Protein AF-A0A246E3H2-F1 (afdb_monomer_lite)

Foldseek 3Di:
DFLVVLCVVLVVVVWDWDQDPVRDIDIPPPVPDDPVNVVVCVVRVPRNSVCRVCPVVVVVVVVVVVVVVVPPDPDDPVVVCVVVPDDD

pLDDT: mean 72.37, std 16.44, range [45.62, 90.69]

Sequence (88 aa):
MGAPDLIQGLRRSGFTLSVLPSGDLAVTPASKLTADERAAIKASKHAIVQALHCPPADREAIEERAAIMEYDGGLSRIEAEALAGITP

Radius of gyration: 18.41 Å; chains: 1; bounding box: 35×31×52 Å

Structure (mmCIF, N/CA/C/O backbone):
data_AF-A0A246E3H2-F1
#
_entry.id   AF-A0A246E3H2-F1
#
loop_
_atom_site.group_PDB
_atom_site.id
_atom_site.type_symbol
_atom_site.label_atom_id
_atom_site.label_alt_id
_atom_site.label_comp_id
_atom_site.label_asym_id
_atom_site.label_entity_id
_atom_site.label_seq_id
_atom_site.pdbx_PDB_ins_code
_atom_site.Cartn_x
_atom_site.Cartn_y
_atom_site.Cartn_z
_atom_site.occupancy
_atom_site.B_iso_or_equiv
_atom_site.auth_seq_id
_atom_site.auth_comp_id
_atom_site.auth_asym_id
_atom_site.auth_atom_id
_atom_site.pdbx_PDB_model_num
ATOM 1 N N . MET A 1 1 ? 6.438 -12.970 6.701 1.00 58.22 1 MET A N 1
ATOM 2 C CA . MET A 1 1 ? 5.430 -12.177 5.967 1.00 58.22 1 MET A CA 1
ATOM 3 C C . MET A 1 1 ? 6.150 -11.053 5.261 1.00 58.22 1 MET A C 1
ATOM 5 O O . MET A 1 1 ? 6.859 -10.309 5.931 1.00 58.22 1 MET A O 1
ATOM 9 N N . GLY A 1 2 ? 6.049 -10.988 3.935 1.00 76.19 2 GLY A N 1
ATOM 10 C CA . GLY A 1 2 ? 6.655 -9.918 3.143 1.00 76.19 2 GLY A CA 1
ATOM 11 C C . GLY A 1 2 ? 5.724 -8.712 2.990 1.00 76.19 2 GLY A C 1
ATOM 12 O O . GLY A 1 2 ? 4.530 -8.787 3.275 1.00 76.19 2 GLY A O 1
ATOM 13 N N . ALA A 1 3 ? 6.259 -7.601 2.481 1.00 80.62 3 ALA A N 1
ATOM 14 C CA . ALA A 1 3 ? 5.462 -6.439 2.083 1.00 80.62 3 ALA A CA 1
ATOM 15 C C . ALA A 1 3 ? 4.276 -6.752 1.140 1.00 80.62 3 ALA A C 1
ATOM 17 O O . ALA A 1 3 ? 3.206 -6.190 1.382 1.00 80.62 3 ALA A O 1
ATOM 18 N N . PRO A 1 4 ? 4.383 -7.634 0.118 1.00 81.12 4 PRO A N 1
A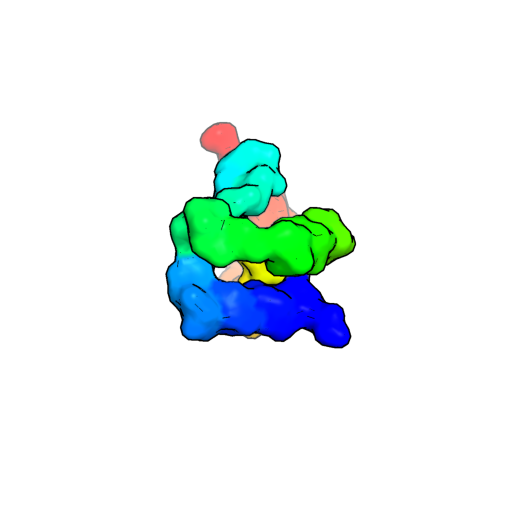TOM 19 C CA . PRO A 1 4 ? 3.236 -7.947 -0.741 1.00 81.12 4 PRO A CA 1
ATOM 20 C C . PRO A 1 4 ? 2.084 -8.622 0.015 1.00 81.12 4 PRO A C 1
ATOM 22 O O . PRO A 1 4 ? 0.928 -8.265 -0.213 1.00 81.12 4 PRO A O 1
ATOM 25 N N . ASP A 1 5 ? 2.382 -9.520 0.960 1.00 83.06 5 ASP A N 1
ATOM 26 C CA . ASP A 1 5 ? 1.361 -10.178 1.788 1.00 83.06 5 ASP A CA 1
ATOM 27 C C . ASP A 1 5 ? 0.611 -9.155 2.648 1.00 83.06 5 ASP A C 1
ATOM 29 O O . ASP A 1 5 ? -0.612 -9.197 2.768 1.00 83.06 5 ASP A O 1
ATOM 33 N N . LEU A 1 6 ? 1.344 -8.190 3.212 1.00 85.25 6 LEU A N 1
ATOM 34 C CA . LEU A 1 6 ? 0.782 -7.1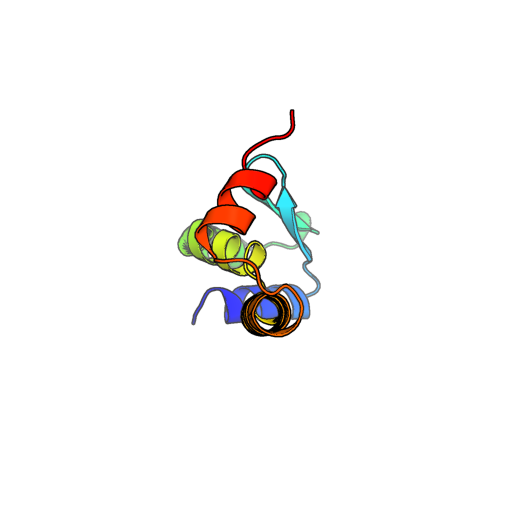20 4.032 1.00 85.25 6 LEU A CA 1
ATOM 35 C C . LEU A 1 6 ? -0.080 -6.157 3.201 1.00 85.25 6 LEU A C 1
ATOM 37 O O . LEU A 1 6 ? -1.170 -5.784 3.634 1.00 85.25 6 LEU A O 1
ATOM 41 N N . ILE A 1 7 ? 0.356 -5.800 1.987 1.00 87.25 7 ILE A N 1
ATOM 42 C CA . ILE A 1 7 ? -0.445 -4.995 1.050 1.00 87.25 7 ILE A CA 1
ATOM 43 C C . ILE A 1 7 ? -1.743 -5.729 0.696 1.00 87.25 7 ILE A C 1
ATOM 45 O O . ILE A 1 7 ? -2.816 -5.125 0.736 1.00 87.25 7 ILE A O 1
ATOM 49 N N . GLN A 1 8 ? -1.672 -7.022 0.365 1.00 86.88 8 GLN A N 1
ATOM 50 C CA . GLN A 1 8 ? -2.863 -7.816 0.052 1.00 86.88 8 GLN A CA 1
ATOM 51 C C . GLN A 1 8 ? -3.794 -7.954 1.258 1.00 86.88 8 GLN A C 1
ATOM 53 O O . GLN A 1 8 ? -5.005 -7.802 1.101 1.00 86.88 8 GLN A O 1
ATOM 58 N N . GLY A 1 9 ? -3.250 -8.189 2.454 1.00 87.94 9 GLY A N 1
ATOM 59 C CA . GLY A 1 9 ? -4.020 -8.260 3.695 1.00 87.94 9 GLY A CA 1
ATOM 60 C C . GLY A 1 9 ? -4.810 -6.978 3.946 1.00 87.94 9 GLY A C 1
ATOM 61 O O . GLY A 1 9 ? -6.025 -7.024 4.122 1.00 87.94 9 GLY A O 1
ATOM 62 N N . LEU A 1 10 ? -4.150 -5.822 3.847 1.00 88.50 10 LEU A N 1
ATOM 63 C CA . LEU A 1 10 ? -4.802 -4.522 4.004 1.00 88.50 10 LEU A CA 1
ATOM 64 C C . LEU A 1 10 ? -5.857 -4.270 2.912 1.00 88.50 10 LEU A C 1
ATOM 66 O O . LEU A 1 10 ? -6.960 -3.821 3.219 1.00 88.50 10 LEU A O 1
ATOM 70 N N . ARG A 1 11 ? -5.583 -4.626 1.651 1.00 89.75 11 ARG A N 1
ATOM 71 C CA . ARG A 1 11 ? -6.571 -4.517 0.560 1.00 89.75 11 ARG A CA 1
ATOM 72 C C . ARG A 1 11 ? -7.811 -5.372 0.800 1.00 89.75 11 ARG A C 1
ATOM 74 O O . ARG A 1 11 ? -8.924 -4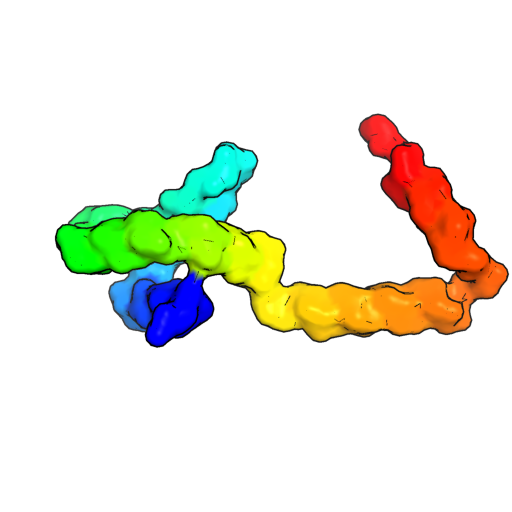.895 0.598 1.00 89.75 11 ARG A O 1
ATOM 81 N N . ARG A 1 12 ? -7.642 -6.605 1.286 1.00 88.81 12 ARG A N 1
ATOM 82 C CA . ARG A 1 12 ? -8.758 -7.501 1.647 1.00 88.81 12 ARG A CA 1
ATOM 83 C C . ARG A 1 12 ? -9.583 -6.966 2.814 1.00 88.81 12 ARG A C 1
ATOM 85 O O . ARG A 1 12 ? -10.794 -7.154 2.826 1.00 88.81 12 ARG A O 1
ATOM 92 N N . SER A 1 13 ? -8.947 -6.263 3.747 1.00 86.81 13 SER A N 1
ATOM 93 C CA . SER A 1 13 ? -9.620 -5.547 4.838 1.00 8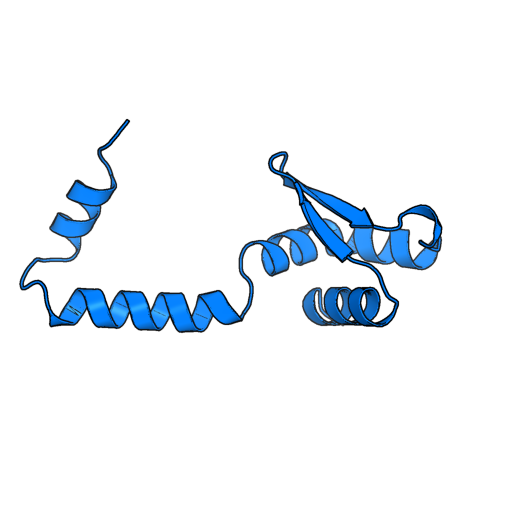6.81 13 SER A CA 1
ATOM 94 C C . SER A 1 13 ? -10.305 -4.245 4.388 1.00 86.81 13 SER A C 1
ATOM 96 O O . SER A 1 13 ? -10.936 -3.569 5.199 1.00 86.81 13 SER A O 1
ATOM 98 N N . GLY A 1 14 ? -10.218 -3.890 3.100 1.00 89.31 14 GLY A N 1
ATOM 99 C CA . GLY A 1 14 ? -10.869 -2.717 2.514 1.00 89.31 14 GLY A CA 1
ATOM 100 C C . GLY A 1 14 ? -10.023 -1.443 2.533 1.00 89.31 14 GLY A C 1
ATOM 101 O O . GLY A 1 14 ? -10.568 -0.354 2.355 1.00 89.31 14 GLY A O 1
ATOM 102 N N . PHE A 1 15 ? -8.709 -1.550 2.750 1.00 90.25 15 PHE A N 1
ATOM 103 C CA . PHE A 1 15 ? -7.793 -0.415 2.670 1.00 90.25 15 PHE A CA 1
ATOM 104 C C . PHE A 1 15 ? -7.198 -0.261 1.269 1.00 90.25 15 PHE A C 1
ATOM 106 O O . PHE A 1 15 ? -6.739 -1.210 0.638 1.00 90.25 15 PHE A O 1
ATOM 113 N N . THR A 1 16 ? -7.125 0.978 0.807 1.00 89.12 16 THR A N 1
ATOM 114 C CA . THR A 1 16 ? -6.387 1.371 -0.392 1.00 89.12 16 THR A CA 1
ATOM 115 C C . THR A 1 16 ? -5.026 1.904 0.023 1.00 89.12 16 THR A C 1
ATOM 117 O O . THR A 1 16 ? -4.950 2.780 0.885 1.00 89.12 16 THR A O 1
ATOM 120 N N . LEU A 1 17 ? -3.966 1.377 -0.589 1.00 89.50 17 LEU A N 1
ATOM 121 C CA . LEU A 1 17 ? -2.595 1.840 -0.404 1.00 89.50 17 LEU A CA 1
ATOM 122 C C . LEU A 1 17 ? -2.102 2.474 -1.698 1.00 89.50 17 LEU A C 1
ATOM 124 O O . LEU A 1 17 ? -2.151 1.827 -2.747 1.00 89.50 17 LEU A O 1
ATOM 128 N N . SER A 1 18 ? -1.588 3.694 -1.590 1.00 85.62 18 SER A N 1
ATOM 129 C CA . SER A 1 18 ? -1.060 4.474 -2.709 1.00 85.62 18 SER A CA 1
ATOM 130 C C . SER A 1 18 ? 0.238 5.147 -2.281 1.00 85.62 18 SER A C 1
ATOM 132 O O . SER A 1 18 ? 0.336 5.612 -1.146 1.00 85.62 18 SER A O 1
ATOM 134 N N . VAL A 1 19 ? 1.224 5.236 -3.171 1.00 86.94 19 VAL A N 1
ATOM 135 C CA . VAL A 1 19 ? 2.398 6.086 -2.933 1.00 86.94 19 VAL A CA 1
ATOM 136 C C . VAL A 1 19 ? 2.119 7.459 -3.535 1.00 86.94 19 VAL A C 1
ATOM 138 O O . VAL A 1 19 ? 1.710 7.569 -4.688 1.00 86.94 19 VAL A O 1
ATOM 141 N N . LEU A 1 20 ? 2.260 8.503 -2.724 1.00 83.12 20 LEU A N 1
ATOM 142 C CA . LEU A 1 20 ? 2.126 9.891 -3.142 1.00 83.12 20 LEU A CA 1
ATOM 143 C C . LEU A 1 20 ? 3.365 10.321 -3.941 1.00 83.12 20 LEU A C 1
ATOM 145 O O . LEU A 1 20 ? 4.447 9.779 -3.714 1.00 83.12 20 LEU A O 1
ATOM 149 N N . PRO A 1 21 ? 3.265 11.357 -4.793 1.00 73.62 21 PRO A N 1
ATOM 150 C CA . PRO A 1 21 ? 4.418 11.903 -5.515 1.00 73.62 21 PRO A CA 1
ATOM 151 C C . PRO A 1 21 ? 5.566 12.374 -4.606 1.00 73.62 21 PRO A C 1
ATOM 153 O O . PRO A 1 21 ? 6.707 12.443 -5.044 1.00 73.62 21 PRO A O 1
ATOM 156 N N . SER A 1 22 ? 5.284 12.668 -3.329 1.00 80.19 22 SER A N 1
ATOM 157 C CA . SER A 1 22 ? 6.300 12.981 -2.315 1.00 80.19 22 SER A CA 1
ATOM 158 C C . SER A 1 22 ? 7.133 11.771 -1.869 1.00 80.19 22 SER A C 1
ATOM 160 O O . SER A 1 22 ? 8.089 11.934 -1.116 1.00 80.19 22 SER A O 1
ATOM 162 N N . GLY A 1 23 ? 6.764 10.555 -2.285 1.00 74.56 23 GLY A N 1
ATOM 163 C CA . GLY A 1 23 ? 7.337 9.298 -1.799 1.00 74.56 23 GLY A CA 1
ATOM 164 C C . GLY A 1 23 ? 6.696 8.785 -0.504 1.00 74.56 23 GLY A C 1
ATOM 165 O O . GLY A 1 23 ? 7.145 7.783 0.059 1.00 74.56 23 GLY A O 1
ATOM 166 N N . ASP A 1 24 ? 5.642 9.443 -0.015 1.00 82.56 24 ASP A N 1
ATOM 167 C CA . ASP A 1 24 ? 4.921 9.000 1.174 1.00 82.56 24 ASP A CA 1
ATOM 168 C C . ASP A 1 24 ? 3.846 7.966 0.870 1.00 82.56 24 ASP A C 1
ATOM 170 O O . ASP A 1 24 ? 3.181 7.995 -0.159 1.00 82.56 24 ASP A O 1
ATOM 174 N N . LEU A 1 25 ? 3.641 7.054 1.818 1.00 86.38 25 LEU A N 1
ATOM 175 C CA . LEU A 1 25 ? 2.605 6.038 1.728 1.00 86.38 25 LEU A CA 1
ATOM 176 C C . LEU A 1 25 ? 1.289 6.590 2.286 1.00 86.38 25 LEU A C 1
ATOM 178 O O . LEU A 1 25 ? 1.188 6.870 3.482 1.00 86.38 25 LEU A O 1
ATOM 182 N N . ALA A 1 26 ? 0.276 6.690 1.433 1.00 88.25 26 ALA A N 1
ATOM 183 C CA . ALA A 1 26 ? -1.095 6.987 1.815 1.00 88.25 26 ALA A CA 1
ATOM 184 C C . ALA A 1 26 ? -1.892 5.689 1.992 1.00 88.25 26 ALA A C 1
ATOM 186 O O . ALA A 1 26 ? -1.853 4.799 1.141 1.00 88.25 26 ALA A O 1
ATOM 187 N N . VAL A 1 27 ? -2.645 5.596 3.092 1.00 90.69 27 VAL A N 1
ATOM 188 C CA . VAL A 1 27 ? -3.540 4.469 3.386 1.00 90.69 27 VAL A CA 1
ATOM 189 C C . VAL A 1 27 ? -4.934 5.001 3.703 1.00 90.69 27 VAL A C 1
ATOM 191 O O . VAL A 1 27 ? -5.100 5.799 4.626 1.00 90.69 27 VAL A O 1
ATOM 194 N N . THR A 1 28 ? -5.937 4.553 2.948 1.00 88.94 28 THR A N 1
ATOM 195 C CA . THR A 1 28 ? -7.320 5.051 3.034 1.00 88.94 28 THR A CA 1
ATOM 196 C C . THR A 1 28 ? -8.303 3.891 3.180 1.00 88.94 28 THR A C 1
ATOM 198 O O . THR A 1 28 ? -8.220 2.956 2.389 1.00 88.94 28 THR A O 1
ATOM 201 N N . PRO A 1 29 ? -9.265 3.932 4.120 1.00 86.94 29 PRO A N 1
ATOM 202 C CA . PRO A 1 29 ? -9.490 4.977 5.119 1.00 86.94 29 PRO A CA 1
ATOM 203 C C . PRO A 1 29 ? -8.545 4.857 6.325 1.00 86.94 29 PRO A C 1
ATOM 205 O O . PRO A 1 29 ? -8.527 3.843 7.018 1.00 86.94 29 PRO A O 1
ATOM 208 N N . ALA A 1 30 ? -7.819 5.930 6.652 1.00 83.69 30 ALA A N 1
ATOM 209 C CA . ALA A 1 30 ? -6.897 5.943 7.793 1.00 83.69 30 ALA A CA 1
ATOM 210 C C . ALA A 1 30 ? -7.596 5.826 9.163 1.00 83.69 30 ALA A C 1
ATOM 212 O O . ALA A 1 30 ? -6.964 5.461 10.153 1.00 83.69 30 ALA A O 1
ATOM 213 N N . SER A 1 31 ? -8.894 6.135 9.232 1.00 87.00 31 SER A N 1
ATOM 214 C CA . SER A 1 31 ? -9.700 6.054 10.456 1.00 87.00 31 SER A CA 1
ATOM 215 C C . SER A 1 31 ? -9.918 4.625 10.951 1.00 87.00 31 SER A C 1
ATOM 217 O O . SER A 1 31 ? -10.172 4.432 12.134 1.00 87.00 31 SER A O 1
ATOM 219 N N . LYS A 1 32 ? -9.800 3.626 10.069 1.00 87.31 32 LYS A N 1
ATOM 220 C CA . LYS A 1 32 ? -9.956 2.209 10.422 1.00 87.31 32 LYS A CA 1
ATOM 221 C C . LYS A 1 32 ? -8.640 1.515 10.777 1.00 87.31 32 LYS A C 1
ATOM 223 O O . LYS A 1 32 ? -8.673 0.358 11.168 1.00 87.31 32 LYS A O 1
ATOM 228 N N . LEU A 1 33 ? -7.505 2.207 10.651 1.00 87.81 33 LEU A N 1
ATOM 229 C CA . LEU A 1 33 ? -6.197 1.648 10.982 1.00 87.81 33 LEU A CA 1
ATOM 230 C C . LEU A 1 33 ? -6.039 1.476 12.491 1.00 87.81 33 LEU A C 1
ATOM 232 O O . LEU A 1 33 ? -5.992 2.463 13.234 1.00 87.81 33 LEU A O 1
ATOM 236 N N . THR A 1 34 ? -5.853 0.233 12.911 1.00 89.75 34 THR A N 1
ATOM 237 C CA . THR A 1 34 ? -5.465 -0.126 14.275 1.00 89.75 34 THR A CA 1
ATOM 238 C C . THR A 1 34 ? -4.016 0.278 14.572 1.00 89.75 34 THR A C 1
ATOM 240 O O . THR A 1 34 ? -3.219 0.566 13.671 1.00 89.75 34 THR A O 1
ATOM 243 N N . ALA A 1 35 ? -3.652 0.319 15.856 1.00 88.62 35 ALA A N 1
ATOM 244 C CA . ALA A 1 35 ? -2.281 0.614 16.274 1.00 88.62 35 ALA A CA 1
ATOM 245 C C . ALA A 1 35 ? -1.281 -0.435 15.750 1.00 88.62 35 ALA A C 1
ATOM 247 O O . ALA A 1 35 ? -0.196 -0.068 15.294 1.00 88.62 35 ALA A O 1
ATOM 248 N N . ASP A 1 36 ? -1.679 -1.709 15.733 1.00 86.62 36 ASP A N 1
ATOM 249 C CA . ASP A 1 36 ? -0.845 -2.817 15.261 1.00 86.62 36 ASP A CA 1
ATOM 250 C C . ASP A 1 36 ? -0.621 -2.759 13.745 1.00 86.62 36 ASP A C 1
ATOM 252 O O . ASP A 1 36 ? 0.511 -2.894 13.280 1.00 86.62 36 ASP A O 1
ATOM 256 N N . GLU A 1 37 ? -1.660 -2.454 12.959 1.00 85.69 37 GLU A N 1
ATOM 257 C CA . GLU A 1 37 ? -1.521 -2.252 11.509 1.00 85.69 37 GLU A CA 1
ATOM 258 C C . GLU A 1 37 ? -0.614 -1.059 11.198 1.00 85.69 37 GLU A C 1
ATOM 260 O O . GLU A 1 37 ? 0.245 -1.142 10.318 1.00 85.69 37 GLU A O 1
ATOM 265 N N . ARG A 1 38 ? -0.733 0.044 11.951 1.00 86.62 38 ARG A N 1
ATOM 266 C CA . ARG A 1 38 ? 0.174 1.197 11.813 1.00 86.62 38 ARG A CA 1
ATOM 267 C C . ARG A 1 38 ? 1.616 0.818 12.123 1.00 86.62 38 ARG A C 1
ATOM 269 O O . ARG A 1 38 ? 2.513 1.244 11.395 1.00 86.62 38 ARG A O 1
ATOM 276 N N . ALA A 1 39 ? 1.848 0.035 13.173 1.00 88.12 39 ALA A N 1
ATOM 277 C CA . ALA A 1 39 ? 3.181 -0.436 13.531 1.00 88.12 39 ALA A CA 1
ATOM 278 C C . ALA A 1 39 ? 3.763 -1.344 12.436 1.00 88.12 39 ALA A C 1
ATOM 280 O O . ALA A 1 39 ? 4.903 -1.136 12.019 1.00 88.12 39 ALA A O 1
ATOM 281 N N . ALA A 1 40 ? 2.965 -2.271 11.901 1.00 86.81 40 ALA A N 1
ATOM 282 C CA . ALA A 1 40 ? 3.371 -3.171 10.824 1.00 86.81 40 ALA A CA 1
ATOM 283 C C . ALA A 1 40 ? 3.692 -2.418 9.519 1.00 86.81 40 ALA A C 1
ATOM 285 O O . ALA A 1 40 ? 4.730 -2.664 8.894 1.00 86.81 40 ALA A O 1
ATOM 286 N N . ILE A 1 41 ? 2.856 -1.442 9.144 1.00 86.69 41 ILE A N 1
ATOM 287 C CA . ILE A 1 41 ? 3.088 -0.563 7.988 1.00 86.69 41 ILE A CA 1
ATOM 288 C C . ILE A 1 41 ? 4.359 0.262 8.190 1.00 86.69 41 ILE A C 1
ATOM 290 O O . ILE A 1 41 ? 5.163 0.379 7.270 1.00 86.69 41 ILE A O 1
ATOM 294 N N . LYS A 1 42 ? 4.579 0.819 9.386 1.00 88.50 42 LYS A N 1
ATOM 295 C CA . LYS A 1 42 ? 5.767 1.631 9.681 1.00 88.50 42 LYS A CA 1
ATOM 296 C C . LYS A 1 42 ? 7.048 0.797 9.654 1.00 88.50 42 LYS A C 1
ATOM 298 O O . LYS A 1 42 ? 8.035 1.248 9.080 1.00 88.50 42 LYS A O 1
ATOM 303 N N . ALA A 1 43 ? 7.019 -0.414 10.211 1.00 88.56 43 ALA A N 1
ATOM 304 C CA . ALA A 1 43 ? 8.145 -1.347 10.190 1.00 88.56 43 ALA A CA 1
ATOM 305 C C . ALA A 1 43 ? 8.517 -1.779 8.762 1.00 88.56 43 ALA A C 1
ATOM 307 O O . ALA A 1 43 ? 9.692 -1.963 8.460 1.00 88.56 43 ALA A O 1
ATOM 308 N N . SER A 1 44 ? 7.524 -1.879 7.873 1.00 87.06 44 SER A N 1
ATOM 309 C CA . SER A 1 44 ? 7.709 -2.336 6.491 1.00 87.06 44 SER A CA 1
ATOM 310 C C . SER A 1 44 ? 7.587 -1.220 5.444 1.00 87.06 44 SER A C 1
ATOM 312 O O . SER A 1 44 ? 7.496 -1.528 4.257 1.00 87.06 44 SER A O 1
ATOM 314 N N . LYS A 1 45 ? 7.597 0.070 5.837 1.00 86.12 45 LYS A N 1
ATOM 315 C CA . LYS A 1 45 ? 7.281 1.211 4.943 1.00 86.12 45 LYS A CA 1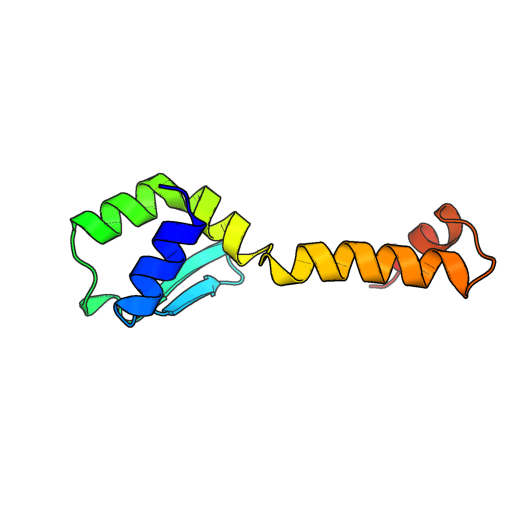
ATOM 316 C C . LYS A 1 45 ? 8.104 1.165 3.659 1.00 86.12 45 LYS A C 1
ATOM 318 O O . LYS A 1 45 ? 7.548 1.278 2.574 1.00 86.12 45 LYS A O 1
ATOM 323 N N . HIS A 1 46 ? 9.414 0.967 3.788 1.00 85.56 46 HIS A N 1
ATOM 324 C CA . HIS A 1 46 ? 10.328 0.942 2.648 1.00 85.56 46 HIS A CA 1
ATOM 325 C C . HIS A 1 46 ? 9.992 -0.182 1.657 1.00 85.56 46 HIS A C 1
ATOM 327 O O . HIS A 1 46 ? 9.877 0.065 0.461 1.00 85.56 46 HIS A O 1
ATOM 333 N N . ALA A 1 47 ? 9.750 -1.392 2.163 1.00 85.19 47 ALA A N 1
ATOM 334 C CA . ALA A 1 47 ? 9.408 -2.544 1.338 1.00 85.19 47 ALA A CA 1
ATOM 335 C C . ALA A 1 47 ? 8.015 -2.411 0.693 1.00 85.19 47 ALA A C 1
ATOM 337 O O . ALA A 1 47 ? 7.828 -2.826 -0.447 1.00 85.19 47 ALA A O 1
ATOM 338 N N . ILE A 1 48 ? 7.049 -1.792 1.384 1.00 86.44 48 ILE A N 1
ATOM 339 C CA . ILE A 1 48 ? 5.721 -1.488 0.824 1.00 86.44 48 ILE A CA 1
ATOM 340 C C . ILE A 1 48 ? 5.844 -0.486 -0.324 1.00 86.44 48 ILE A C 1
ATOM 342 O O . ILE A 1 48 ? 5.275 -0.706 -1.386 1.00 86.44 48 ILE A O 1
ATOM 346 N N . VAL A 1 49 ? 6.601 0.597 -0.128 1.00 86.75 49 VAL A N 1
ATOM 347 C CA . VAL A 1 49 ? 6.823 1.615 -1.165 1.00 86.75 49 VAL A CA 1
ATOM 348 C C . VAL A 1 49 ? 7.519 1.003 -2.381 1.00 86.75 49 VAL A C 1
ATOM 350 O O . VAL A 1 49 ? 7.056 1.206 -3.497 1.00 86.75 49 VAL A O 1
ATOM 353 N N . GLN A 1 50 ? 8.562 0.191 -2.184 1.00 83.06 50 GLN A N 1
ATOM 354 C CA . GLN A 1 50 ? 9.221 -0.523 -3.284 1.00 83.06 50 GLN A CA 1
ATOM 355 C C . GLN A 1 50 ? 8.263 -1.456 -4.035 1.00 83.06 50 GLN A C 1
ATOM 357 O O . GLN A 1 50 ? 8.231 -1.433 -5.261 1.00 83.06 50 GLN A O 1
ATOM 362 N N . ALA A 1 51 ? 7.451 -2.235 -3.317 1.00 82.81 51 ALA A N 1
ATOM 363 C CA . ALA A 1 51 ? 6.489 -3.152 -3.926 1.00 82.81 51 ALA A CA 1
ATOM 364 C C . ALA A 1 51 ? 5.341 -2.433 -4.661 1.00 82.81 51 ALA A C 1
ATOM 366 O O . ALA A 1 51 ? 4.765 -2.991 -5.590 1.00 82.81 51 ALA A O 1
ATOM 367 N N . LEU A 1 52 ? 4.988 -1.212 -4.247 1.00 82.44 52 LEU A N 1
ATOM 368 C CA . LEU A 1 52 ? 3.986 -0.387 -4.928 1.00 82.44 52 LEU A CA 1
ATOM 369 C C . LEU A 1 52 ? 4.562 0.377 -6.128 1.00 82.44 52 LEU A C 1
ATOM 371 O O . LEU A 1 52 ? 3.819 0.633 -7.068 1.00 82.44 52 LEU A O 1
ATOM 375 N N . HIS A 1 53 ? 5.851 0.727 -6.108 1.00 78.00 53 HIS A N 1
ATOM 376 C CA . HIS A 1 53 ? 6.549 1.317 -7.257 1.00 78.00 53 HIS A CA 1
ATOM 377 C C . HIS A 1 53 ? 6.924 0.293 -8.330 1.00 78.00 53 HIS A C 1
ATOM 379 O O . HIS A 1 53 ? 7.026 0.657 -9.494 1.00 78.00 53 HIS A O 1
ATOM 385 N N . CYS A 1 54 ? 7.142 -0.965 -7.948 1.00 65.00 54 CYS A N 1
ATOM 386 C CA . CYS A 1 54 ? 7.428 -2.065 -8.863 1.00 65.00 54 CYS A CA 1
ATOM 387 C C . CYS A 1 54 ? 6.372 -3.161 -8.658 1.00 65.00 54 CYS A C 1
ATOM 389 O O . CYS A 1 54 ? 6.646 -4.173 -7.999 1.00 65.00 54 CYS A O 1
ATOM 391 N N . PRO A 1 55 ? 5.126 -2.941 -9.118 1.00 55.72 55 PRO A N 1
ATOM 392 C CA . PRO A 1 55 ? 4.104 -3.966 -9.037 1.00 55.72 55 PRO A CA 1
ATOM 393 C C . PRO A 1 55 ? 4.568 -5.204 -9.825 1.00 55.72 55 PRO A C 1
ATOM 395 O O . PRO A 1 55 ? 5.214 -5.076 -10.860 1.00 55.72 55 PRO A O 1
ATOM 398 N N . PRO A 1 56 ? 4.243 -6.426 -9.376 1.00 53.38 56 PRO A N 1
ATOM 399 C CA . PRO A 1 56 ? 4.724 -7.657 -10.008 1.00 53.38 56 PRO A CA 1
ATOM 400 C C . PRO A 1 56 ? 4.336 -7.791 -11.492 1.00 53.38 56 PRO A C 1
ATOM 402 O O . PRO A 1 56 ? 5.061 -8.439 -12.237 1.00 53.38 56 PRO A O 1
ATOM 405 N N . ALA A 1 57 ? 3.256 -7.132 -11.927 1.00 51.81 57 ALA A N 1
ATOM 406 C CA . ALA A 1 57 ? 2.866 -7.046 -13.337 1.00 51.81 57 ALA A CA 1
ATOM 407 C C . ALA A 1 57 ? 3.879 -6.270 -14.204 1.00 51.81 57 ALA A C 1
ATOM 409 O O . ALA A 1 57 ? 4.016 -6.559 -15.388 1.00 51.81 57 ALA A O 1
ATOM 410 N N . ASP A 1 58 ? 4.634 -5.336 -13.618 1.00 51.31 58 ASP A N 1
ATOM 411 C CA . ASP A 1 58 ? 5.661 -4.584 -14.339 1.00 51.31 58 ASP A CA 1
ATOM 412 C C . ASP A 1 58 ? 6.945 -5.395 -14.521 1.00 51.31 58 ASP A C 1
ATOM 414 O O . ASP A 1 58 ? 7.724 -5.091 -15.411 1.00 51.31 58 ASP A O 1
ATOM 418 N N . ARG A 1 59 ? 7.181 -6.459 -13.746 1.00 49.31 59 ARG A N 1
ATOM 419 C CA . ARG A 1 59 ? 8.389 -7.278 -13.926 1.00 49.31 59 ARG A CA 1
ATOM 420 C C . ARG A 1 59 ? 8.342 -8.088 -15.224 1.00 49.31 59 ARG A C 1
ATOM 422 O O . ARG A 1 59 ? 9.317 -8.096 -15.963 1.00 49.31 59 ARG A O 1
ATOM 429 N N . GLU A 1 60 ? 7.197 -8.700 -15.511 1.00 49.19 60 GLU A N 1
ATOM 430 C CA . GLU A 1 60 ? 6.960 -9.446 -16.753 1.00 49.19 60 GLU A CA 1
ATOM 431 C C . GLU A 1 60 ? 6.842 -8.486 -17.953 1.00 49.19 60 GLU A C 1
ATOM 433 O O . GLU A 1 60 ? 7.459 -8.715 -18.987 1.00 49.19 60 GLU A O 1
ATOM 438 N N . ALA A 1 61 ? 6.192 -7.326 -17.778 1.00 51.47 61 ALA A N 1
ATOM 439 C CA . ALA A 1 61 ? 6.099 -6.295 -18.816 1.00 51.47 61 ALA A CA 1
ATOM 440 C C . ALA A 1 61 ? 7.434 -5.573 -19.117 1.00 51.47 61 ALA A C 1
ATOM 442 O O . ALA A 1 61 ? 7.633 -5.097 -20.235 1.00 51.47 61 ALA A O 1
ATOM 443 N N . ILE A 1 62 ? 8.362 -5.470 -18.156 1.00 50.88 62 ILE A N 1
ATOM 444 C CA . ILE A 1 62 ? 9.726 -4.954 -18.389 1.00 50.88 62 ILE A CA 1
ATOM 445 C C . ILE A 1 62 ? 10.538 -5.953 -19.222 1.00 50.88 62 ILE A C 1
ATOM 447 O O . ILE A 1 62 ? 11.230 -5.538 -20.151 1.00 50.88 62 ILE A O 1
ATOM 451 N N . GLU A 1 63 ? 10.434 -7.250 -18.928 1.00 51.84 63 GLU A N 1
ATOM 452 C CA . GLU A 1 63 ? 11.107 -8.310 -19.689 1.00 51.84 63 GLU A CA 1
ATOM 453 C C . GLU A 1 63 ? 10.540 -8.421 -21.120 1.00 51.84 63 GLU A C 1
ATOM 455 O O . GLU A 1 63 ? 11.309 -8.474 -22.080 1.00 51.84 63 GLU A O 1
ATOM 460 N N . GLU A 1 64 ? 9.217 -8.324 -21.295 1.00 47.75 64 GLU A N 1
ATOM 461 C CA . GLU A 1 64 ? 8.566 -8.322 -22.616 1.00 47.75 64 GLU A CA 1
ATOM 462 C C . GLU A 1 64 ? 8.924 -7.079 -23.452 1.00 47.75 64 GLU A C 1
ATOM 464 O O . GLU A 1 64 ? 9.224 -7.189 -24.641 1.00 47.75 64 GLU A O 1
ATOM 469 N N . ARG A 1 65 ? 8.965 -5.882 -22.847 1.00 52.91 65 ARG A N 1
ATOM 470 C CA . ARG A 1 65 ? 9.372 -4.647 -23.551 1.00 52.91 65 ARG A CA 1
ATOM 471 C C . ARG A 1 65 ? 10.859 -4.642 -23.911 1.00 52.91 65 ARG A C 1
ATOM 473 O O . ARG A 1 65 ? 11.217 -4.081 -24.945 1.00 52.91 65 ARG A O 1
ATOM 480 N N . ALA A 1 66 ? 11.713 -5.274 -23.102 1.00 48.06 66 ALA A N 1
ATOM 481 C CA . ALA A 1 66 ? 13.121 -5.484 -23.435 1.00 48.06 66 ALA A CA 1
ATOM 482 C C . ALA A 1 66 ? 13.288 -6.447 -24.623 1.00 48.06 66 ALA A C 1
ATOM 484 O O . ALA A 1 66 ? 14.102 -6.176 -25.503 1.00 48.06 66 ALA A O 1
ATOM 485 N N . ALA A 1 67 ? 12.474 -7.505 -24.691 1.00 52.56 67 ALA A N 1
ATOM 486 C CA . ALA A 1 67 ? 12.475 -8.454 -25.803 1.00 52.56 67 ALA A CA 1
ATOM 487 C C . ALA A 1 67 ? 11.928 -7.851 -27.115 1.00 52.56 67 ALA A C 1
ATOM 489 O O . ALA A 1 67 ? 12.463 -8.122 -28.187 1.00 52.56 67 ALA A O 1
ATOM 490 N N . ILE A 1 68 ? 10.903 -6.990 -27.053 1.00 46.81 68 ILE A N 1
ATOM 491 C CA . ILE A 1 68 ? 10.322 -6.333 -28.242 1.00 46.81 68 ILE A CA 1
ATOM 492 C C . ILE A 1 68 ? 11.283 -5.292 -28.850 1.00 46.81 68 ILE A C 1
ATOM 494 O O . ILE A 1 68 ? 11.392 -5.199 -30.072 1.00 46.81 68 ILE A O 1
ATOM 498 N N . MET A 1 69 ? 12.026 -4.535 -28.032 1.00 48.97 69 MET A N 1
ATOM 499 C CA . MET A 1 69 ? 13.014 -3.559 -28.531 1.00 48.97 69 MET A CA 1
ATOM 500 C C . MET A 1 69 ? 14.265 -4.199 -29.160 1.00 48.97 69 MET A C 1
ATOM 502 O O . MET A 1 69 ? 14.957 -3.532 -29.925 1.00 48.97 69 MET A O 1
ATOM 506 N N . GLU A 1 70 ? 14.560 -5.468 -28.868 1.00 47.81 70 GLU A N 1
ATOM 507 C CA . GLU A 1 70 ? 15.697 -6.197 -29.449 1.00 47.81 70 GLU A CA 1
ATOM 508 C C . GLU A 1 70 ? 15.407 -6.715 -30.872 1.00 47.81 70 GLU A C 1
ATOM 510 O O . GLU A 1 70 ? 16.333 -6.839 -31.673 1.00 47.81 70 GLU A O 1
ATOM 515 N N . TYR A 1 71 ? 14.139 -6.979 -31.220 1.00 50.53 71 TYR A N 1
ATOM 516 C CA . TYR A 1 71 ? 13.791 -7.679 -32.465 1.00 50.53 71 TYR A CA 1
ATOM 517 C C . TYR A 1 71 ? 13.435 -6.767 -33.660 1.00 50.53 71 TYR A C 1
ATOM 519 O O . TYR A 1 71 ? 13.829 -7.085 -34.779 1.00 50.53 71 TYR A O 1
ATOM 527 N N . ASP A 1 72 ? 12.776 -5.615 -33.468 1.00 53.25 72 ASP A N 1
ATOM 528 C CA . ASP A 1 72 ? 12.197 -4.848 -34.600 1.00 53.25 72 ASP A CA 1
ATOM 529 C C . ASP A 1 72 ? 12.996 -3.608 -35.070 1.00 53.25 72 ASP A C 1
ATOM 531 O O . ASP A 1 72 ? 12.613 -2.959 -36.044 1.00 53.25 72 ASP A O 1
ATOM 535 N N . GLY A 1 73 ? 14.109 -3.245 -34.416 1.00 49.69 73 GLY A N 1
ATOM 536 C CA . GLY A 1 73 ? 14.771 -1.948 -34.654 1.00 49.69 73 GLY A CA 1
ATOM 537 C C . GLY A 1 73 ? 16.075 -1.951 -35.457 1.00 49.69 73 GLY A C 1
ATOM 538 O O . GLY A 1 73 ? 16.438 -0.913 -36.007 1.00 49.69 73 GLY A O 1
ATOM 539 N N . GLY A 1 74 ? 16.824 -3.060 -35.496 1.00 55.06 74 GLY A N 1
ATOM 540 C CA . GLY A 1 74 ? 18.158 -3.098 -36.125 1.00 55.06 74 GLY A CA 1
ATOM 541 C C . GLY A 1 74 ? 19.172 -2.065 -35.588 1.00 55.06 74 GLY A C 1
ATOM 542 O O . GLY A 1 74 ? 20.173 -1.802 -36.250 1.00 55.06 74 GLY A O 1
ATOM 543 N N . LEU A 1 75 ? 18.920 -1.476 -34.414 1.00 53.62 75 LEU A N 1
ATOM 544 C CA . LEU A 1 75 ? 19.749 -0.462 -33.753 1.00 53.62 75 LEU A CA 1
ATOM 545 C C . LEU A 1 75 ? 20.359 -1.045 -32.475 1.00 53.62 75 LEU A C 1
ATOM 547 O O . LEU A 1 75 ? 19.734 -1.854 -31.788 1.00 53.62 75 LEU A O 1
ATOM 551 N N . SER A 1 76 ? 21.588 -0.653 -32.146 1.00 57.38 76 SER A N 1
ATOM 552 C CA . SER A 1 76 ? 22.287 -1.177 -30.968 1.00 57.38 76 SER A CA 1
ATOM 553 C C . SER A 1 76 ? 21.760 -0.552 -29.667 1.00 57.38 76 SER A C 1
ATOM 555 O O . SER A 1 76 ? 21.334 0.602 -29.647 1.00 57.38 76 SER A O 1
ATOM 557 N N . ARG A 1 77 ? 21.839 -1.289 -28.543 1.00 53.69 77 ARG A N 1
ATOM 558 C CA . ARG A 1 77 ? 21.395 -0.839 -27.200 1.00 53.69 77 ARG A CA 1
ATOM 559 C C . ARG A 1 77 ? 21.898 0.566 -26.826 1.00 53.69 77 ARG A C 1
ATOM 561 O O . ARG A 1 77 ? 21.171 1.329 -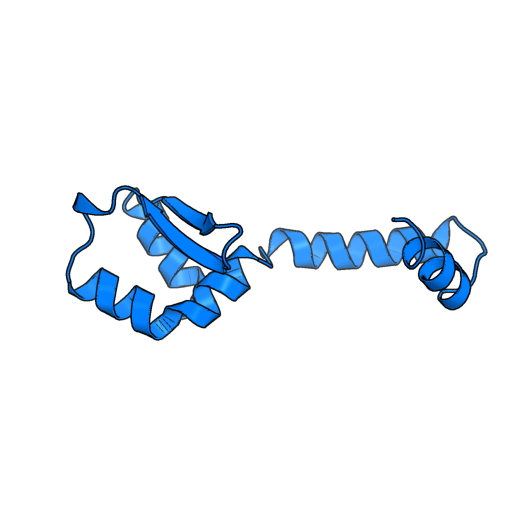26.201 1.00 53.69 77 ARG A O 1
ATOM 568 N N . ILE A 1 78 ? 23.111 0.916 -27.248 1.00 55.75 78 ILE A N 1
ATOM 569 C CA . ILE A 1 78 ? 23.750 2.207 -26.952 1.00 55.75 78 ILE A CA 1
ATOM 570 C C . ILE A 1 78 ? 23.029 3.370 -27.657 1.00 55.75 78 ILE A C 1
ATOM 572 O O . ILE A 1 78 ? 22.922 4.464 -27.106 1.00 55.75 78 ILE A O 1
ATOM 576 N N . GLU A 1 79 ? 22.492 3.144 -28.855 1.00 56.59 79 GLU A N 1
ATOM 577 C CA . GLU A 1 79 ? 21.812 4.181 -29.640 1.00 56.59 79 GLU A CA 1
ATOM 578 C C . GLU A 1 79 ? 20.406 4.473 -29.100 1.00 56.59 79 GLU A C 1
ATOM 580 O O . GLU A 1 79 ? 19.974 5.627 -29.088 1.00 56.59 79 GLU A O 1
ATOM 585 N N . ALA A 1 80 ? 19.720 3.455 -28.573 1.00 55.84 80 ALA A N 1
ATOM 586 C CA . ALA A 1 80 ? 18.422 3.619 -27.918 1.00 55.84 80 ALA A CA 1
ATOM 587 C C . ALA A 1 80 ? 18.533 4.405 -26.597 1.00 55.84 80 ALA A C 1
ATOM 589 O O . ALA A 1 80 ? 17.714 5.284 -26.324 1.00 55.84 80 ALA A O 1
ATOM 590 N N . GLU A 1 81 ? 19.576 4.141 -25.804 1.00 55.06 81 GLU A N 1
ATOM 591 C CA . GLU A 1 81 ? 19.851 4.867 -24.556 1.00 55.06 81 GLU A CA 1
ATOM 592 C C . GLU A 1 81 ? 20.186 6.348 -24.811 1.00 55.06 81 GLU A C 1
ATOM 594 O O . GLU A 1 81 ? 19.742 7.221 -24.062 1.00 55.06 81 GLU A O 1
ATOM 599 N N . ALA A 1 82 ? 20.892 6.655 -25.906 1.00 60.06 82 ALA A N 1
ATOM 600 C CA . ALA A 1 82 ? 21.209 8.030 -26.297 1.00 60.06 82 ALA A CA 1
ATOM 601 C C . ALA A 1 82 ? 19.967 8.844 -26.712 1.00 60.06 82 ALA A C 1
ATOM 603 O O . ALA A 1 82 ? 19.885 10.036 -26.413 1.00 60.06 82 ALA A O 1
ATOM 604 N N . LEU A 1 83 ? 18.987 8.208 -27.362 1.00 56.16 83 LEU A N 1
ATOM 605 C CA . LEU A 1 83 ? 17.723 8.838 -27.765 1.00 56.16 83 LEU A CA 1
ATOM 606 C C . LEU A 1 83 ? 16.750 9.023 -26.592 1.00 56.16 83 LEU A C 1
ATOM 608 O O . LEU A 1 83 ? 16.074 10.046 -26.522 1.00 56.16 83 LEU A O 1
ATOM 612 N N . ALA A 1 84 ? 16.702 8.079 -25.649 1.00 56.16 84 ALA A N 1
ATOM 613 C CA . ALA A 1 84 ? 15.855 8.186 -24.457 1.00 56.16 84 ALA A CA 1
ATOM 614 C C . ALA A 1 84 ? 16.393 9.191 -23.416 1.00 56.16 84 ALA A C 1
ATOM 616 O O . ALA A 1 84 ? 15.630 9.696 -22.595 1.00 56.16 84 ALA A O 1
ATOM 617 N N . GLY A 1 85 ? 17.700 9.485 -23.444 1.00 59.22 85 GLY A N 1
ATOM 618 C CA . GLY A 1 85 ? 18.380 10.390 -22.510 1.00 59.22 85 GLY A CA 1
ATOM 619 C C . GLY A 1 85 ? 18.325 11.881 -22.860 1.00 59.22 85 GLY A C 1
ATOM 620 O O . GLY A 1 85 ? 18.827 12.695 -22.086 1.00 59.22 85 GLY A O 1
ATOM 621 N N . ILE A 1 86 ? 17.733 12.268 -23.994 1.00 57.78 86 ILE A N 1
ATOM 622 C CA . ILE A 1 86 ? 17.543 13.677 -24.352 1.00 57.78 86 ILE A CA 1
ATOM 623 C C . ILE A 1 86 ? 16.077 13.899 -24.701 1.00 57.78 86 ILE A C 1
ATOM 625 O O . ILE A 1 86 ? 15.655 13.690 -25.833 1.00 57.78 86 ILE A O 1
ATOM 629 N N . THR A 1 87 ? 15.304 14.404 -23.745 1.00 45.62 87 THR A N 1
ATOM 630 C CA . THR A 1 87 ? 14.396 15.523 -24.028 1.00 45.62 87 THR A CA 1
ATOM 631 C C . THR A 1 87 ? 14.014 16.253 -22.727 1.00 45.62 87 THR A C 1
ATOM 633 O O . THR A 1 87 ? 13.741 15.587 -21.728 1.00 45.62 87 THR A O 1
ATOM 636 N N . PRO A 1 88 ? 14.073 17.600 -22.708 1.00 50.28 88 PRO A N 1
ATOM 637 C CA . PRO A 1 88 ? 13.563 18.453 -21.629 1.00 50.28 88 PRO A CA 1
ATOM 638 C C . PRO A 1 88 ? 12.033 18.431 -21.502 1.00 50.28 88 PRO A C 1
ATOM 640 O O . PRO A 1 88 ? 11.356 18.080 -22.495 1.00 50.28 88 PRO A O 1
#

Secondary structure (DSSP, 8-state):
--HHHHHHHHHHTT-EEEE-TTSPEEEESGGG--HHHHHHHHHTHHHHHHHHHS-HHHHHHHHHHHHHHHHS----HHHHHHHHT---